Protein AF-A0A2R6PV92-F1 (afdb_monomer)

Radius of gyration: 16.21 Å; Cα contacts (8 Å, |Δi|>4): 90; chains: 1; bounding box: 52×18×53 Å

Sequence (93 aa):
MSSTMRPFLKVAAVGCLGAGVYKTYPGRQTLLRLCAAHLRQMKKENPDKPLVWVDIGGGTGLNIEEMDKYFPIGDFDSVYLIDLCQPYVYFPA

Mean predicted aligned error: 11.04 Å

Nearest PDB structures (foldseek):
  8g48-assembly1_A  TM=5.150E-01  e=1.660E-01  Staphylococcus aureus USA300-CA-263
  6pb3-assembly1_A  TM=5.347E-01  e=1.660E-01  marine metagenome
  4cvn-assembly3_H  TM=4.777E-01  e=4.612E+00  Pyrococcus abyssi GE5
  3ucf-assembly1_D  TM=3.951E-01  e=5.268E+00  Vibrio vulnificus YJ016

Secondary structure (DSS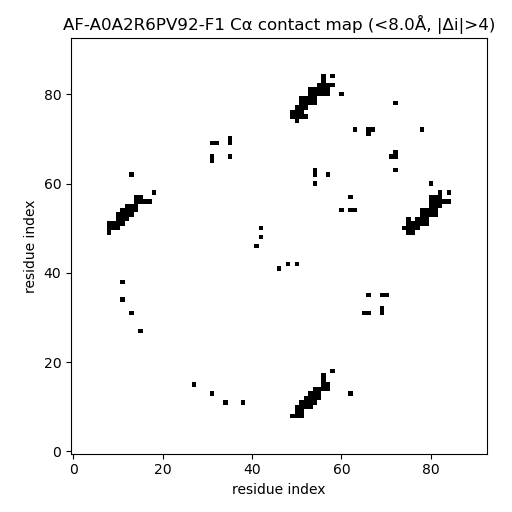P, 8-state):
---------EEE------TT--S--HHHHHHHHHHHHHHHHHHHH-TTS-EEEEEET-TTTHHHHHHHTTS-GGGSSEEEEE--SPP------

InterPro domains:
  IPR029063 S-adenosyl-L-methionine-dependent methyltransferase superfamily [SSF53335] (26-88)

Organism: NCBI:txid98765

Foldseek 3Di:
DDPPDQPDAPEDEDDDDDPPDPDDDVVLLVVLLVSLVVVVVVCVVCVPHAHEYEYEQCVVVVSLVSSCVRPNNVSHPYYHYHRPDDDPPPDDD

Structure (mmCIF, N/CA/C/O backbone):
data_AF-A0A2R6PV92-F1
#
_entry.id   AF-A0A2R6PV92-F1
#
loop_
_atom_site.group_PDB
_atom_site.id
_atom_site.type_symbol
_atom_site.label_atom_id
_atom_site.label_alt_id
_atom_site.label_comp_id
_atom_site.label_asym_id
_atom_site.label_entity_id
_atom_site.label_seq_id
_atom_site.pdbx_PDB_ins_code
_atom_site.Cartn_x
_atom_site.Cartn_y
_atom_site.Cartn_z
_atom_site.occupancy
_atom_site.B_iso_or_equiv
_atom_site.auth_seq_id
_atom_site.auth_comp_id
_atom_site.auth_asym_id
_atom_site.auth_atom_id
_atom_site.pdbx_PDB_model_num
ATOM 1 N N . MET A 1 1 ? -34.899 7.111 3.363 1.00 36.75 1 MET A N 1
ATOM 2 C CA . MET A 1 1 ? -33.826 6.095 3.445 1.00 36.75 1 MET A CA 1
ATOM 3 C C . MET A 1 1 ? -32.598 6.674 2.768 1.00 36.75 1 MET A C 1
ATOM 5 O O . MET A 1 1 ? -32.687 7.100 1.627 1.00 36.75 1 MET A O 1
ATOM 9 N N . SER A 1 2 ? -31.543 6.871 3.555 1.00 36.19 2 SER A N 1
ATOM 10 C CA . SER A 1 2 ? -30.493 7.870 3.337 1.00 36.19 2 SER A CA 1
ATOM 11 C C . SER A 1 2 ? -29.538 7.509 2.197 1.00 36.19 2 SER A C 1
ATOM 13 O O . SER A 1 2 ? -28.807 6.527 2.289 1.00 36.19 2 SER A O 1
ATOM 15 N N . SER A 1 3 ? -29.497 8.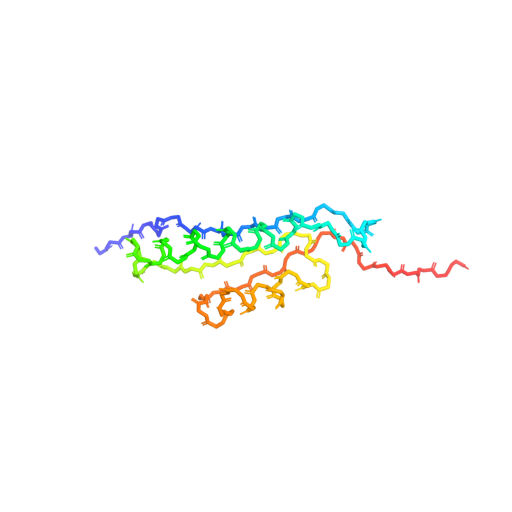344 1.157 1.00 40.75 3 SER A N 1
ATOM 16 C CA . SER A 1 3 ? -28.379 8.420 0.212 1.00 40.75 3 SER A CA 1
ATOM 17 C C . SER A 1 3 ? -27.237 9.192 0.879 1.00 40.75 3 SER A C 1
ATOM 19 O O . SER A 1 3 ? -26.999 10.362 0.579 1.00 40.75 3 SER A O 1
ATOM 21 N N . THR A 1 4 ? -26.549 8.564 1.832 1.00 44.66 4 THR A N 1
ATOM 22 C CA . THR A 1 4 ? -25.356 9.159 2.438 1.00 44.66 4 THR A CA 1
ATOM 23 C C . THR A 1 4 ? -24.181 8.927 1.493 1.00 44.66 4 THR A C 1
ATOM 25 O O . THR A 1 4 ? -23.594 7.848 1.439 1.00 44.66 4 THR A O 1
ATOM 28 N N . MET A 1 5 ? -23.895 9.952 0.696 1.00 42.34 5 MET A N 1
ATOM 29 C CA . MET A 1 5 ? -22.643 10.193 -0.017 1.00 42.34 5 MET A CA 1
ATOM 30 C C . MET A 1 5 ? -21.461 9.628 0.793 1.00 42.34 5 MET A C 1
ATOM 32 O O . MET A 1 5 ? -21.188 10.129 1.881 1.00 42.34 5 MET A O 1
ATOM 36 N N . ARG A 1 6 ? -20.814 8.550 0.316 1.00 50.69 6 ARG A N 1
ATOM 37 C CA . ARG A 1 6 ? -19.660 7.913 0.984 1.00 50.69 6 ARG A CA 1
ATOM 38 C C . ARG A 1 6 ? -18.546 8.962 1.103 1.00 50.69 6 ARG A C 1
ATOM 40 O O . ARG A 1 6 ? -17.952 9.298 0.077 1.00 50.69 6 ARG A O 1
ATOM 47 N N . PRO A 1 7 ? -18.288 9.542 2.288 1.00 42.50 7 PRO A N 1
ATOM 48 C CA . PRO A 1 7 ? -17.433 10.709 2.373 1.00 42.50 7 PRO A CA 1
ATOM 49 C C . PRO A 1 7 ? -15.977 10.257 2.252 1.00 42.50 7 PRO A C 1
ATOM 51 O O . PRO A 1 7 ? -15.448 9.607 3.147 1.00 42.50 7 PRO A O 1
ATOM 54 N N . PHE A 1 8 ? -15.384 10.606 1.110 1.00 42.50 8 PHE A N 1
ATOM 55 C CA . PHE A 1 8 ? -13.964 10.582 0.756 1.00 42.50 8 PHE A CA 1
ATOM 56 C C . PHE A 1 8 ? -13.174 9.325 1.149 1.00 42.50 8 PHE A C 1
ATOM 58 O O . PHE A 1 8 ? -12.636 9.195 2.247 1.00 42.50 8 PHE A O 1
ATOM 65 N N . LEU A 1 9 ? -13.021 8.456 0.149 1.00 43.12 9 LEU A N 1
ATOM 66 C CA . LEU A 1 9 ? -11.916 7.517 -0.012 1.00 43.12 9 LEU A CA 1
ATOM 67 C C . LEU A 1 9 ? -10.586 8.242 0.272 1.00 43.12 9 LEU A C 1
ATOM 69 O O . LEU A 1 9 ? -10.141 9.054 -0.541 1.00 43.12 9 LEU A O 1
ATOM 73 N N . LYS A 1 10 ? -9.961 8.012 1.431 1.00 52.03 10 LYS A N 1
ATOM 74 C CA . LYS A 1 10 ? -8.613 8.538 1.681 1.00 52.03 10 LYS A CA 1
ATOM 75 C C . LYS A 1 10 ? -7.621 7.610 0.991 1.00 52.03 10 LYS A C 1
ATOM 77 O O . LYS A 1 10 ? -7.234 6.582 1.534 1.00 52.03 10 LYS A O 1
ATOM 82 N N . VAL A 1 11 ? -7.279 7.981 -0.236 1.00 50.50 11 VAL A N 1
ATOM 83 C CA . VAL A 1 11 ? -6.283 7.313 -1.069 1.00 50.50 11 VAL A CA 1
ATOM 84 C C . VAL A 1 11 ? -4.894 7.659 -0.545 1.00 50.50 11 VAL A C 1
ATOM 86 O O . VAL A 1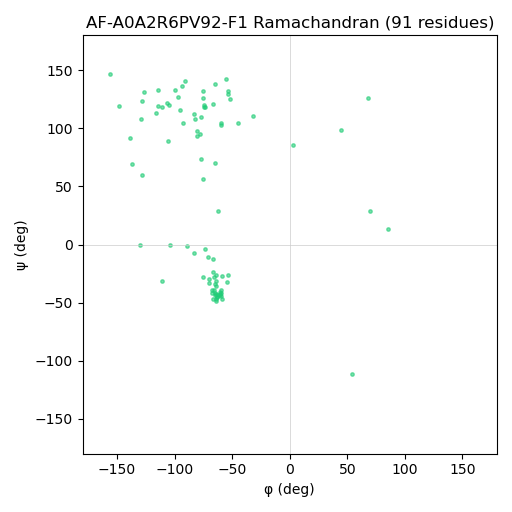 11 ? -4.500 8.825 -0.560 1.00 50.50 11 VAL A O 1
ATOM 89 N N . ALA A 1 12 ? -4.135 6.659 -0.106 1.00 53.53 12 ALA A N 1
ATOM 90 C CA . ALA A 1 12 ? -2.689 6.806 -0.020 1.00 53.53 12 ALA A CA 1
ATOM 91 C C . ALA A 1 12 ? -2.107 6.523 -1.408 1.00 53.53 12 ALA A C 1
ATOM 93 O O . ALA A 1 12 ? -2.203 5.401 -1.904 1.00 53.53 12 ALA A O 1
ATOM 94 N N . ALA A 1 13 ? -1.557 7.562 -2.036 1.00 50.53 13 ALA A N 1
ATOM 95 C CA . ALA A 1 13 ? -0.802 7.458 -3.275 1.00 50.53 13 ALA A CA 1
ATOM 96 C C . ALA A 1 13 ? 0.665 7.759 -2.982 1.00 50.53 13 ALA A C 1
ATOM 98 O O . ALA A 1 13 ? 1.006 8.861 -2.547 1.00 50.53 13 ALA A O 1
ATOM 99 N N . VAL A 1 14 ? 1.536 6.781 -3.216 1.00 56.22 14 VAL A N 1
ATOM 100 C CA . VAL A 1 14 ? 2.987 6.985 -3.213 1.00 56.22 14 VAL A CA 1
ATOM 101 C C . VAL A 1 14 ? 3.449 6.951 -4.660 1.00 56.22 14 VAL A C 1
ATOM 103 O O . VAL A 1 14 ? 3.776 5.905 -5.202 1.00 56.22 14 VAL A O 1
ATOM 106 N N . GLY A 1 15 ? 3.443 8.117 -5.303 1.00 42.66 15 GLY A N 1
ATOM 107 C CA . GLY A 1 15 ? 4.043 8.272 -6.622 1.00 42.66 15 GLY A CA 1
ATOM 108 C C . GLY A 1 15 ? 5.566 8.290 -6.504 1.00 42.66 15 GLY A C 1
ATOM 109 O O . GLY A 1 15 ? 6.122 9.173 -5.849 1.00 42.66 15 GLY A O 1
ATOM 110 N N . CYS A 1 16 ? 6.248 7.349 -7.156 1.00 41.69 16 CYS A N 1
ATOM 111 C CA . CYS A 1 16 ? 7.672 7.477 -7.455 1.00 41.69 16 CYS A CA 1
ATOM 112 C C . CYS A 1 16 ? 7.816 7.754 -8.956 1.00 41.69 16 CYS A C 1
ATOM 114 O O . CYS A 1 16 ? 7.334 6.991 -9.784 1.00 41.69 16 CYS A O 1
ATOM 116 N N . LEU A 1 17 ? 8.447 8.881 -9.294 1.00 43.66 17 LEU A N 1
ATOM 117 C CA . LEU A 1 17 ? 8.704 9.325 -10.662 1.00 43.66 17 LEU A CA 1
ATOM 118 C C . LEU A 1 17 ? 9.383 8.245 -11.526 1.00 43.66 17 LEU A C 1
ATOM 120 O O . LEU A 1 17 ? 10.489 7.827 -11.204 1.00 43.66 17 LEU A O 1
ATOM 124 N N . GLY A 1 18 ? 8.765 7.933 -12.671 1.00 37.97 18 GLY A N 1
ATOM 125 C CA . GLY A 1 18 ? 9.412 7.617 -13.952 1.00 37.97 18 GLY A CA 1
ATOM 126 C C . GLY A 1 18 ? 10.226 6.319 -14.060 1.00 37.97 18 GLY A C 1
ATOM 127 O O . GLY A 1 18 ? 11.228 6.123 -13.378 1.00 37.97 18 GLY A O 1
ATOM 128 N N . ALA A 1 19 ? 9.882 5.504 -15.063 1.00 35.75 19 ALA A N 1
ATOM 129 C CA . ALA A 1 19 ? 10.533 4.256 -15.487 1.00 35.75 19 ALA A CA 1
ATOM 130 C C . ALA A 1 19 ? 12.003 4.378 -15.984 1.00 35.75 19 ALA A C 1
ATOM 132 O O . ALA A 1 19 ? 12.453 3.578 -16.799 1.00 35.75 19 ALA A O 1
ATOM 133 N N . GLY A 1 20 ? 12.777 5.357 -15.506 1.00 38.59 20 GLY A N 1
ATOM 134 C CA . GLY A 1 20 ? 14.173 5.598 -15.896 1.00 38.59 20 GLY A CA 1
ATOM 135 C C . GLY A 1 20 ? 15.164 5.759 -14.738 1.00 38.59 20 GLY A C 1
ATOM 136 O O . GLY A 1 20 ? 16.352 5.940 -14.991 1.00 38.59 20 GLY A O 1
ATOM 137 N N . VAL A 1 21 ? 14.725 5.687 -13.474 1.00 43.78 21 VAL A N 1
ATOM 138 C CA . VAL A 1 21 ? 15.599 5.898 -12.300 1.00 43.78 21 VAL A CA 1
ATOM 139 C C . VAL A 1 21 ? 15.466 4.734 -11.312 1.00 43.78 21 VAL A C 1
ATOM 141 O O . VAL A 1 21 ? 15.106 4.890 -10.149 1.00 43.78 21 VAL A O 1
ATOM 144 N N . TYR A 1 22 ? 15.787 3.526 -11.775 1.00 42.88 22 TYR A N 1
ATOM 145 C CA . TYR A 1 22 ? 15.894 2.312 -10.952 1.00 42.88 22 TYR A CA 1
ATOM 146 C C . TYR A 1 22 ? 17.187 2.292 -10.119 1.00 42.88 22 TYR A C 1
ATOM 148 O O . TYR A 1 22 ? 18.002 1.375 -10.213 1.00 42.88 22 TYR A O 1
ATOM 156 N N . LYS A 1 23 ? 17.406 3.320 -9.294 1.00 41.47 23 LYS A N 1
ATOM 157 C CA . LYS A 1 23 ? 18.498 3.326 -8.314 1.00 41.47 23 LYS A CA 1
ATOM 158 C C . LYS A 1 23 ? 18.006 3.919 -6.998 1.00 41.47 23 LYS A C 1
ATOM 160 O O . LYS A 1 23 ? 18.001 5.127 -6.803 1.00 41.47 23 LYS A O 1
ATOM 165 N N . THR A 1 24 ? 17.530 3.019 -6.141 1.00 48.94 24 THR A N 1
ATOM 166 C CA . THR A 1 24 ? 17.319 3.117 -4.689 1.00 48.94 24 THR A CA 1
ATOM 167 C C . THR A 1 24 ? 17.637 4.487 -4.080 1.00 48.94 24 THR A C 1
ATOM 169 O O . THR A 1 24 ? 18.729 4.703 -3.558 1.00 48.94 24 THR A O 1
ATOM 172 N N . TYR A 1 25 ? 16.681 5.418 -4.105 1.00 52.03 25 TYR A N 1
ATOM 173 C CA . TYR A 1 25 ? 16.799 6.628 -3.295 1.00 52.03 25 TYR A CA 1
ATOM 174 C C . TYR A 1 25 ? 16.503 6.253 -1.833 1.00 52.03 25 TYR A C 1
ATOM 176 O O . TYR A 1 25 ? 15.420 5.720 -1.567 1.00 52.03 25 TYR A O 1
ATOM 184 N N . PRO A 1 26 ? 17.390 6.551 -0.862 1.00 60.62 26 PRO A N 1
ATOM 185 C CA . PRO A 1 26 ? 17.144 6.289 0.562 1.00 60.62 26 PRO A CA 1
ATOM 186 C C . PRO A 1 26 ? 15.819 6.887 1.066 1.00 60.62 26 PRO A C 1
ATOM 188 O O . PRO A 1 26 ? 15.199 6.372 1.994 1.00 60.62 26 PRO A O 1
ATOM 191 N N . GLY A 1 27 ? 15.346 7.951 0.409 1.00 67.44 27 GLY A N 1
ATOM 192 C CA . GLY A 1 27 ? 14.074 8.604 0.706 1.00 67.44 27 GLY A CA 1
ATOM 193 C C . GLY A 1 27 ? 12.834 7.737 0.471 1.00 67.44 27 GLY A C 1
ATOM 194 O O . GLY A 1 27 ? 11.837 7.950 1.151 1.00 67.44 27 GLY A O 1
ATOM 195 N N . ARG A 1 28 ? 12.880 6.734 -0.420 1.00 70.56 28 ARG A N 1
ATOM 196 C CA . ARG A 1 28 ? 11.706 5.899 -0.740 1.00 70.56 28 ARG A CA 1
ATOM 197 C C . ARG A 1 28 ? 11.233 5.088 0.465 1.00 70.56 28 ARG A C 1
ATOM 199 O O . ARG A 1 28 ? 10.052 5.104 0.790 1.00 70.56 28 ARG A O 1
ATOM 206 N N . GLN A 1 29 ? 12.149 4.403 1.148 1.00 80.06 29 GLN A N 1
ATOM 207 C CA . GLN A 1 29 ? 11.803 3.619 2.340 1.00 80.06 29 GLN A CA 1
ATOM 208 C C . GLN A 1 29 ? 11.330 4.523 3.479 1.00 80.06 29 GLN A C 1
ATOM 210 O O . GLN A 1 29 ? 10.370 4.200 4.172 1.00 80.06 29 GLN A O 1
ATOM 215 N N . THR A 1 30 ? 11.964 5.685 3.648 1.00 82.81 30 THR A N 1
ATOM 216 C CA . THR A 1 30 ? 11.530 6.685 4.629 1.00 82.81 30 THR A CA 1
ATOM 217 C C . THR A 1 30 ? 10.111 7.168 4.339 1.00 82.81 30 THR A C 1
ATOM 219 O O . THR A 1 30 ? 9.300 7.241 5.259 1.00 82.81 30 THR A O 1
ATOM 222 N N . LEU A 1 31 ? 9.780 7.432 3.072 1.00 82.00 31 LEU A N 1
ATOM 223 C CA . LEU A 1 31 ? 8.440 7.843 2.665 1.00 82.00 31 LEU A CA 1
ATOM 224 C C . LEU A 1 31 ? 7.409 6.744 2.938 1.00 82.00 31 LEU A C 1
ATOM 226 O O . LEU A 1 31 ? 6.397 7.022 3.570 1.00 82.00 31 LEU A O 1
ATOM 230 N N . LEU A 1 32 ? 7.694 5.492 2.56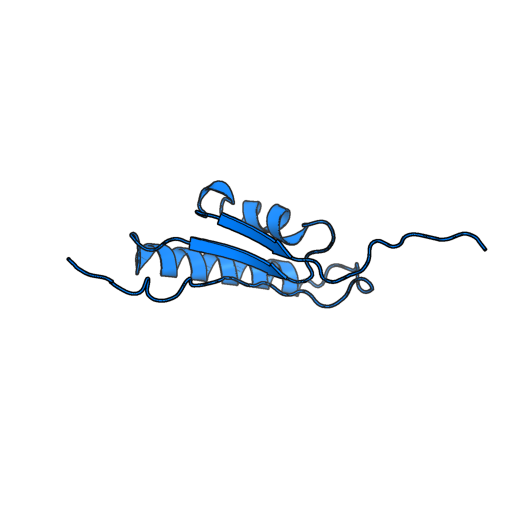5 1.00 84.69 32 LEU A N 1
ATOM 231 C CA . LEU A 1 32 ? 6.810 4.358 2.863 1.00 84.69 32 LEU A CA 1
ATOM 232 C C . LEU A 1 32 ? 6.594 4.176 4.374 1.00 84.69 32 LEU A C 1
ATOM 234 O O . LEU A 1 32 ? 5.467 3.951 4.812 1.00 84.69 32 LEU A O 1
ATOM 238 N N . ARG A 1 33 ? 7.636 4.362 5.198 1.00 86.00 33 ARG A N 1
ATOM 239 C CA . ARG A 1 33 ? 7.520 4.330 6.668 1.00 86.00 33 ARG A CA 1
ATOM 240 C C . ARG A 1 33 ? 6.643 5.458 7.210 1.00 86.00 33 ARG A C 1
ATOM 242 O O . ARG A 1 33 ? 5.823 5.211 8.093 1.00 86.00 33 ARG A O 1
ATOM 249 N N . LEU A 1 34 ? 6.793 6.677 6.689 1.00 85.56 34 LEU A N 1
ATOM 250 C CA . LEU A 1 34 ? 5.949 7.816 7.063 1.00 85.56 34 LEU A CA 1
ATOM 251 C C . LEU A 1 34 ? 4.491 7.587 6.646 1.00 85.56 34 LEU A C 1
ATOM 253 O O . LEU A 1 34 ? 3.586 7.804 7.451 1.00 85.56 34 LEU A O 1
ATOM 257 N N . CYS A 1 35 ? 4.262 7.071 5.436 1.00 85.19 35 CYS A N 1
ATOM 258 C CA . CYS A 1 35 ? 2.937 6.675 4.968 1.00 85.19 35 CYS A CA 1
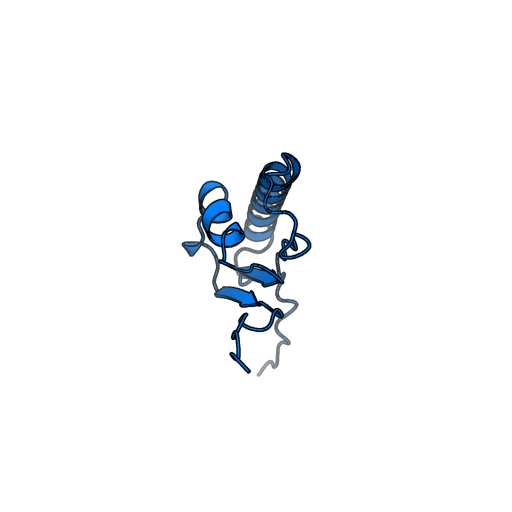ATOM 259 C C . CYS A 1 35 ? 2.325 5.608 5.882 1.00 85.19 35 CYS A C 1
ATOM 261 O O . CYS A 1 35 ? 1.193 5.775 6.322 1.00 85.19 35 CYS A O 1
ATOM 263 N N . ALA A 1 36 ? 3.071 4.563 6.247 1.00 89.12 36 ALA A N 1
ATOM 264 C CA . ALA A 1 36 ? 2.595 3.525 7.161 1.00 89.12 36 ALA A CA 1
ATOM 265 C C . ALA A 1 36 ? 2.211 4.086 8.542 1.00 89.12 36 ALA A C 1
ATOM 267 O O . ALA A 1 36 ? 1.178 3.707 9.096 1.00 89.12 36 ALA A O 1
ATOM 268 N N . ALA A 1 37 ? 3.001 5.012 9.097 1.00 89.44 37 ALA A N 1
ATOM 269 C CA . ALA A 1 37 ? 2.673 5.678 10.358 1.00 89.44 37 ALA A CA 1
ATOM 270 C C . ALA A 1 37 ? 1.379 6.504 10.246 1.00 89.44 37 ALA A C 1
ATOM 272 O O . ALA A 1 37 ? 0.497 6.395 11.101 1.00 89.44 37 ALA A O 1
ATOM 273 N N . HIS A 1 38 ? 1.231 7.268 9.160 1.00 86.56 38 HIS A N 1
ATOM 274 C CA . HIS A 1 38 ? 0.035 8.066 8.905 1.00 86.56 38 HIS A CA 1
ATOM 275 C C . HIS A 1 38 ? -1.214 7.194 8.701 1.00 86.56 38 HIS A C 1
ATOM 277 O O . HIS A 1 38 ? -2.259 7.471 9.282 1.00 86.56 38 HIS A O 1
ATOM 283 N N . LEU A 1 39 ? -1.097 6.089 7.961 1.00 88.19 39 LEU A N 1
ATOM 284 C CA . LEU A 1 39 ? -2.181 5.129 7.742 1.00 88.19 39 LEU A CA 1
ATOM 285 C C . LEU A 1 39 ? -2.674 4.495 9.046 1.00 88.19 39 LEU A C 1
ATOM 287 O O . LEU A 1 39 ? -3.880 4.368 9.254 1.00 88.19 39 LEU A O 1
ATOM 291 N N . ARG A 1 40 ? -1.762 4.148 9.963 1.00 89.38 40 ARG A N 1
ATOM 292 C CA . ARG A 1 40 ? -2.122 3.634 11.297 1.00 89.38 40 ARG A CA 1
ATOM 293 C C . ARG A 1 40 ? -2.904 4.666 12.102 1.00 89.38 40 ARG A C 1
ATOM 295 O O . ARG A 1 40 ? -3.906 4.321 12.725 1.00 89.38 40 ARG A O 1
ATOM 302 N N . GLN A 1 41 ? -2.472 5.926 12.070 1.00 89.44 41 GLN A N 1
ATOM 303 C CA . GLN A 1 41 ? -3.198 7.014 12.718 1.00 89.44 41 GLN A CA 1
ATOM 304 C C . GLN A 1 41 ? -4.584 7.208 12.088 1.00 89.44 41 GLN A C 1
ATOM 306 O O . GLN A 1 41 ? -5.577 7.274 12.807 1.00 89.44 41 GLN A O 1
ATOM 311 N N . MET A 1 42 ? -4.678 7.205 10.757 1.00 84.94 42 MET A N 1
ATOM 312 C CA . MET A 1 42 ? -5.948 7.330 10.042 1.00 84.94 42 MET A CA 1
ATOM 313 C C . MET A 1 42 ? -6.930 6.204 10.379 1.00 84.94 42 MET A C 1
ATOM 315 O O . MET A 1 42 ? -8.099 6.494 10.632 1.00 84.94 42 MET A O 1
ATOM 319 N N . LYS A 1 43 ? -6.460 4.948 10.417 1.00 86.00 43 LYS A N 1
ATOM 320 C CA . LYS A 1 43 ? -7.260 3.770 10.797 1.00 86.00 43 LYS A CA 1
ATOM 321 C C . LYS A 1 43 ? -7.728 3.860 12.251 1.00 86.00 43 LYS A C 1
ATOM 323 O O . LYS A 1 43 ? -8.857 3.497 12.553 1.00 86.00 43 LYS A O 1
ATOM 328 N N . LYS A 1 44 ? -6.902 4.414 13.147 1.00 88.94 44 LYS A N 1
ATOM 329 C CA . LYS A 1 44 ? -7.281 4.675 14.546 1.00 88.94 44 LYS A CA 1
ATOM 330 C C . LYS A 1 44 ? -8.351 5.766 14.674 1.00 88.94 44 LYS A C 1
ATOM 332 O O . LYS A 1 44 ? -9.255 5.635 15.488 1.00 88.94 44 LYS A O 1
ATOM 337 N N . GLU A 1 45 ? -8.242 6.843 13.898 1.00 89.56 45 GLU A N 1
ATOM 338 C CA . GLU A 1 45 ? -9.194 7.963 13.920 1.00 89.56 45 GLU A CA 1
ATOM 339 C C . GLU A 1 45 ? -10.518 7.642 13.211 1.00 89.56 45 GLU A C 1
ATOM 341 O O . GLU A 1 45 ? -11.545 8.240 13.519 1.00 89.56 45 GLU A O 1
ATOM 346 N N . ASN A 1 46 ? -10.496 6.743 12.226 1.00 86.81 46 ASN A N 1
ATOM 347 C CA . ASN A 1 46 ? -11.652 6.396 11.402 1.00 86.81 46 ASN A CA 1
ATOM 348 C C . ASN A 1 46 ? -11.729 4.867 11.199 1.00 86.81 46 ASN A C 1
ATOM 350 O O . ASN A 1 46 ? -11.501 4.407 10.080 1.00 86.81 46 ASN A O 1
ATOM 354 N N . PRO A 1 47 ? -12.041 4.078 12.245 1.00 86.69 47 PRO A N 1
ATOM 355 C CA . PRO A 1 47 ? -12.001 2.614 12.172 1.00 86.69 47 PRO A CA 1
ATOM 356 C C . PRO A 1 47 ? -13.018 2.019 11.190 1.00 86.69 47 PRO A C 1
ATOM 358 O O . PRO A 1 47 ? -12.735 1.001 10.570 1.00 86.69 47 PRO A O 1
ATOM 361 N N . ASP A 1 48 ? -14.168 2.672 11.007 1.00 87.75 48 ASP A N 1
ATOM 362 C CA . ASP A 1 48 ? -15.253 2.174 10.151 1.00 87.75 48 ASP A CA 1
ATOM 363 C C . ASP A 1 48 ? -15.131 2.624 8.684 1.00 87.75 48 ASP A C 1
ATOM 365 O O . ASP A 1 48 ? -15.998 2.321 7.861 1.00 87.75 48 ASP A O 1
ATOM 369 N N . LYS A 1 49 ? -14.101 3.413 8.343 1.00 86.00 49 LYS A N 1
ATOM 370 C CA . LYS A 1 49 ? -13.913 3.906 6.974 1.00 86.00 49 LYS A CA 1
ATOM 371 C C . LYS A 1 49 ? -12.994 2.975 6.190 1.00 86.00 49 LYS A C 1
ATOM 373 O O . LYS A 1 49 ? -11.936 2.619 6.705 1.00 86.00 49 LYS A O 1
ATOM 378 N N . PRO A 1 50 ? -13.340 2.669 4.926 1.00 86.75 50 PRO A N 1
ATOM 379 C CA . PRO A 1 50 ? -12.513 1.811 4.100 1.00 86.75 50 PRO A CA 1
ATOM 380 C C . PRO A 1 50 ? -11.163 2.472 3.822 1.00 86.75 50 PRO A C 1
ATOM 382 O O . PRO A 1 50 ? -11.086 3.670 3.519 1.00 86.75 50 PRO A O 1
ATOM 385 N N . LEU A 1 51 ? -10.107 1.672 3.897 1.00 86.62 51 LEU A N 1
ATOM 386 C CA . LEU A 1 51 ? -8.741 2.067 3.617 1.00 86.62 51 LEU A CA 1
ATOM 387 C C . LEU A 1 51 ? -8.315 1.513 2.260 1.00 86.62 51 LEU A C 1
ATOM 389 O O . LEU A 1 51 ? -8.287 0.304 2.045 1.00 86.62 51 LEU A O 1
ATOM 393 N N . VAL A 1 52 ? -7.956 2.410 1.342 1.00 87.19 52 VAL A N 1
ATOM 394 C CA . VAL A 1 52 ? -7.617 2.049 -0.036 1.00 87.19 52 VAL A CA 1
ATOM 395 C C . VAL A 1 52 ? -6.252 2.594 -0.424 1.00 87.19 52 VAL A C 1
ATOM 397 O O . VAL A 1 52 ? -5.955 3.777 -0.238 1.00 87.19 52 VAL A O 1
ATOM 400 N N . TRP A 1 53 ? -5.437 1.717 -1.001 1.00 87.44 53 TRP A N 1
ATOM 401 C CA . TRP A 1 53 ? -4.135 2.055 -1.563 1.00 87.44 53 TRP A CA 1
ATOM 402 C C . TRP A 1 53 ? -4.240 2.216 -3.077 1.00 87.44 53 TRP A C 1
ATOM 404 O O . TRP A 1 53 ? -4.817 1.359 -3.746 1.00 87.44 53 TRP A O 1
ATOM 414 N N . VAL A 1 54 ? -3.677 3.290 -3.628 1.00 86.12 54 VAL A N 1
ATOM 415 C CA . VAL A 1 54 ? -3.605 3.489 -5.082 1.00 86.12 54 VAL A CA 1
ATOM 416 C C . VAL A 1 54 ? -2.165 3.815 -5.460 1.00 86.12 54 VAL A C 1
ATOM 418 O O . VAL A 1 54 ? -1.677 4.906 -5.184 1.00 86.12 54 VAL A O 1
ATOM 421 N N . ASP A 1 55 ? -1.481 2.873 -6.098 1.00 82.81 55 ASP A N 1
ATOM 422 C CA . ASP A 1 55 ? -0.108 3.028 -6.574 1.00 82.81 55 ASP A CA 1
ATOM 423 C C . ASP A 1 55 ? -0.124 3.523 -8.025 1.00 82.81 55 ASP A C 1
ATOM 425 O O . ASP A 1 55 ? -0.456 2.769 -8.939 1.00 82.81 55 ASP A O 1
ATOM 429 N N . ILE A 1 56 ? 0.176 4.807 -8.235 1.00 80.44 56 ILE A N 1
ATOM 430 C CA . ILE A 1 56 ? 0.157 5.443 -9.560 1.00 80.44 56 ILE A CA 1
ATOM 431 C C . ILE A 1 56 ? 1.576 5.469 -10.128 1.00 80.44 56 ILE A C 1
ATOM 433 O O . ILE A 1 56 ? 2.488 5.999 -9.495 1.00 80.44 56 ILE A O 1
ATOM 437 N N . GLY A 1 57 ? 1.750 4.949 -11.343 1.00 74.31 57 GLY A N 1
ATOM 438 C CA . GLY A 1 57 ? 3.063 4.784 -11.967 1.00 74.31 57 GLY A CA 1
ATOM 439 C C . GLY A 1 57 ? 3.901 3.706 -11.279 1.00 74.31 57 GLY A C 1
ATOM 440 O O . GLY A 1 57 ? 5.124 3.805 -11.249 1.00 74.31 57 GLY A O 1
ATOM 441 N N . GLY A 1 58 ? 3.248 2.700 -10.689 1.00 66.62 58 GLY A N 1
ATOM 442 C CA . GLY A 1 58 ? 3.914 1.667 -9.891 1.00 66.62 58 GLY A CA 1
ATOM 443 C C . GLY A 1 58 ? 4.757 0.675 -10.702 1.00 66.62 58 GLY A C 1
ATOM 444 O O . GLY A 1 58 ? 5.515 -0.095 -10.109 1.00 66.62 58 GLY A O 1
ATOM 445 N N . GLY A 1 59 ? 4.653 0.684 -12.038 1.00 74.88 59 GLY A N 1
ATOM 446 C CA . GLY A 1 59 ? 5.395 -0.215 -12.922 1.00 74.88 59 GLY A CA 1
ATOM 447 C C . GLY A 1 59 ? 5.180 -1.679 -12.539 1.00 74.88 59 GLY A C 1
ATOM 448 O O . GLY A 1 59 ? 4.076 -2.206 -12.634 1.00 74.88 59 GLY A O 1
ATOM 449 N N . THR A 1 60 ? 6.234 -2.328 -12.039 1.00 76.56 60 THR A N 1
ATOM 450 C CA . THR A 1 60 ? 6.208 -3.732 -11.596 1.00 76.56 60 THR A CA 1
ATOM 451 C C . THR A 1 60 ? 5.479 -3.974 -10.267 1.00 76.56 60 THR A C 1
ATOM 453 O O . THR A 1 60 ? 5.376 -5.123 -9.854 1.00 76.56 60 THR A O 1
ATOM 456 N N . GLY A 1 61 ? 5.005 -2.935 -9.568 1.00 79.75 61 GLY A N 1
ATOM 457 C CA . GLY A 1 61 ? 4.307 -3.068 -8.279 1.00 79.75 61 GLY A CA 1
ATOM 458 C C . GLY A 1 61 ? 5.224 -3.132 -7.049 1.00 79.75 61 GLY A C 1
ATOM 459 O O . GLY A 1 61 ? 4.768 -3.431 -5.946 1.00 79.75 61 GLY A O 1
ATOM 460 N N . LEU A 1 62 ? 6.511 -2.792 -7.194 1.00 82.31 62 LEU A N 1
ATOM 461 C CA . LEU A 1 62 ? 7.516 -2.883 -6.122 1.00 82.31 62 LEU A CA 1
ATOM 462 C C . LEU A 1 62 ? 7.159 -2.047 -4.874 1.00 82.31 62 LEU A C 1
ATOM 464 O O . LEU A 1 62 ? 7.626 -2.332 -3.772 1.00 82.31 62 LEU A O 1
ATOM 468 N N . ASN A 1 63 ? 6.381 -0.966 -5.016 1.00 82.19 63 ASN A N 1
ATOM 469 C CA . ASN A 1 63 ? 5.915 -0.171 -3.871 1.00 82.19 63 ASN A CA 1
ATOM 470 C C . ASN A 1 63 ? 4.926 -0.938 -3.002 1.00 82.19 63 ASN A C 1
ATOM 472 O O . ASN A 1 63 ? 5.019 -0.831 -1.785 1.00 82.19 63 ASN A O 1
ATOM 476 N N . ILE A 1 64 ? 4.029 -1.717 -3.603 1.00 84.88 64 ILE A N 1
ATOM 477 C CA . ILE A 1 64 ? 3.044 -2.523 -2.878 1.00 84.88 64 ILE A CA 1
ATOM 478 C C . ILE A 1 64 ? 3.762 -3.625 -2.094 1.00 84.88 64 ILE A C 1
ATOM 480 O O . ILE A 1 64 ? 3.540 -3.769 -0.895 1.00 84.88 64 ILE A O 1
ATOM 484 N N . GLU A 1 65 ? 4.697 -4.328 -2.736 1.00 87.56 65 GLU A N 1
ATOM 485 C CA . GLU A 1 65 ? 5.510 -5.358 -2.075 1.00 87.56 65 GLU A CA 1
ATOM 486 C C . GLU A 1 65 ? 6.348 -4.785 -0.923 1.00 87.56 65 GLU A C 1
ATOM 488 O O . GLU A 1 65 ? 6.432 -5.369 0.156 1.00 87.56 65 GLU A O 1
ATOM 493 N N . GLU A 1 66 ? 6.964 -3.615 -1.121 1.00 87.31 66 GLU A N 1
ATOM 494 C CA . GLU A 1 66 ? 7.756 -2.978 -0.068 1.00 87.31 66 GLU A CA 1
ATOM 495 C C . GLU A 1 66 ? 6.875 -2.440 1.067 1.00 87.31 66 GLU A C 1
ATOM 497 O O . GLU A 1 66 ? 7.293 -2.447 2.225 1.00 87.31 66 GLU A O 1
ATOM 502 N N . MET A 1 67 ? 5.662 -1.980 0.754 1.00 87.94 67 MET A N 1
ATOM 503 C CA . MET A 1 67 ? 4.721 -1.459 1.740 1.00 87.94 67 MET A CA 1
ATOM 504 C C . MET A 1 67 ? 4.268 -2.542 2.724 1.00 87.94 67 MET A C 1
ATOM 506 O O . MET A 1 67 ? 4.137 -2.230 3.907 1.00 87.94 67 MET A O 1
ATOM 510 N N . ASP A 1 68 ? 4.142 -3.801 2.288 1.00 90.69 68 ASP A N 1
ATOM 511 C CA . ASP A 1 68 ? 3.763 -4.941 3.142 1.00 90.69 68 ASP A CA 1
ATOM 512 C C . ASP A 1 68 ? 4.679 -5.099 4.370 1.00 90.69 68 ASP A C 1
ATOM 514 O O . ASP A 1 68 ? 4.240 -5.439 5.469 1.00 90.69 68 ASP A O 1
ATOM 518 N N . LYS A 1 69 ? 5.959 -4.729 4.224 1.00 91.56 69 LYS A N 1
ATOM 519 C CA . LYS A 1 69 ? 6.955 -4.746 5.310 1.00 91.56 69 LYS A CA 1
ATOM 520 C C . LYS A 1 69 ? 6.664 -3.727 6.417 1.00 91.56 69 LYS A C 1
ATOM 522 O O . LYS A 1 69 ? 7.152 -3.881 7.536 1.00 91.56 69 LYS A O 1
ATOM 527 N N . TYR A 1 70 ? 5.923 -2.660 6.117 1.00 89.88 70 TYR A N 1
ATOM 528 C CA . TYR A 1 70 ? 5.632 -1.563 7.049 1.00 89.88 70 TYR A CA 1
ATOM 529 C C . TYR A 1 70 ? 4.161 -1.525 7.482 1.00 89.88 70 TYR A C 1
ATOM 531 O O . TYR A 1 70 ? 3.846 -1.116 8.609 1.00 89.88 70 TYR A O 1
ATOM 539 N N . PHE A 1 71 ? 3.259 -1.943 6.600 1.00 89.12 71 PHE A N 1
ATOM 540 C CA . PHE A 1 71 ? 1.825 -2.028 6.819 1.00 89.12 71 PHE A CA 1
ATOM 541 C C . PHE A 1 71 ? 1.276 -3.205 5.998 1.00 89.12 71 PHE A C 1
ATOM 543 O O . PHE A 1 71 ? 1.392 -3.154 4.775 1.00 89.12 71 PHE A O 1
ATOM 550 N N . PRO A 1 72 ? 0.678 -4.230 6.636 1.00 93.31 72 PRO A N 1
ATOM 551 C CA . PRO A 1 72 ? 0.195 -5.411 5.928 1.00 93.31 72 PRO A CA 1
ATOM 552 C C . PRO A 1 72 ? -0.746 -5.042 4.784 1.00 93.31 72 PRO A C 1
ATOM 554 O O . PRO A 1 72 ? -1.713 -4.308 4.98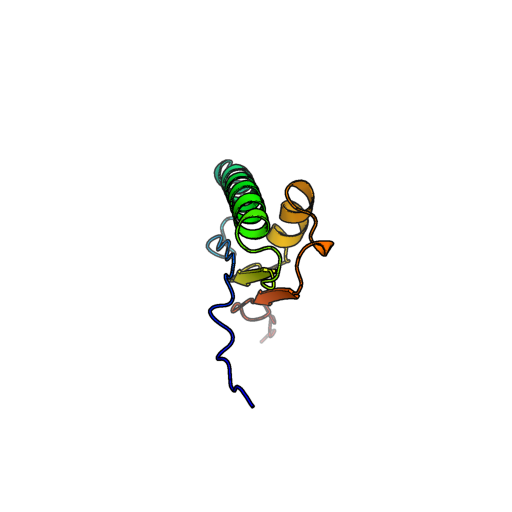1 1.00 93.31 72 PRO A O 1
ATOM 557 N N . ILE A 1 73 ? -0.506 -5.569 3.589 1.00 90.81 73 ILE A N 1
ATOM 558 C CA . ILE A 1 73 ? -1.354 -5.274 2.431 1.00 90.81 73 ILE A CA 1
ATOM 559 C C . ILE A 1 73 ? -2.775 -5.833 2.622 1.00 90.81 73 ILE A C 1
ATOM 561 O O . ILE A 1 73 ? -3.744 -5.246 2.146 1.00 90.81 73 ILE A O 1
ATOM 565 N N . GLY A 1 74 ? -2.922 -6.907 3.403 1.00 90.94 74 GLY A N 1
ATOM 566 C CA . GLY A 1 74 ? -4.227 -7.458 3.784 1.00 90.94 74 GLY A CA 1
ATOM 567 C C . GLY A 1 74 ? -5.071 -6.555 4.694 1.00 90.94 74 GLY A C 1
ATOM 568 O O . GLY A 1 74 ? -6.257 -6.818 4.863 1.00 90.94 74 GLY A O 1
ATOM 569 N N . ASP A 1 75 ? -4.495 -5.493 5.266 1.00 90.00 75 ASP A N 1
ATOM 570 C CA . ASP A 1 75 ? -5.226 -4.533 6.102 1.00 90.00 75 ASP A CA 1
ATOM 571 C C . ASP A 1 75 ? -5.966 -3.456 5.287 1.00 90.00 75 ASP A C 1
ATOM 573 O O . ASP A 1 75 ? -6.687 -2.649 5.887 1.00 90.00 75 ASP A O 1
ATOM 577 N N . PHE A 1 76 ? -5.759 -3.411 3.965 1.00 89.62 76 PHE A N 1
ATOM 578 C CA . PHE A 1 76 ? -6.485 -2.541 3.039 1.00 89.62 76 PHE A CA 1
ATOM 579 C C . PHE A 1 76 ? -7.729 -3.247 2.495 1.00 89.62 76 PHE A C 1
ATOM 581 O O . PHE A 1 76 ? -7.681 -4.416 2.121 1.00 89.62 76 PHE A O 1
ATOM 588 N N . ASP A 1 77 ? -8.824 -2.505 2.348 1.00 91.00 77 ASP A N 1
ATOM 589 C CA . ASP A 1 77 ? -10.045 -2.997 1.702 1.00 91.00 77 ASP A CA 1
ATOM 590 C C . ASP A 1 77 ? -9.857 -3.186 0.195 1.00 91.00 77 ASP A C 1
ATOM 592 O O . ASP A 1 77 ? -10.526 -3.999 -0.444 1.00 91.00 77 ASP A O 1
ATOM 596 N N . SER A 1 78 ? -8.987 -2.381 -0.415 1.00 89.69 78 SER A N 1
ATOM 597 C CA . SER A 1 78 ? -8.662 -2.476 -1.837 1.00 89.69 78 SER A CA 1
ATOM 598 C C . SER A 1 78 ? -7.294 -1.876 -2.132 1.00 89.69 78 SER A C 1
ATOM 600 O O . SER A 1 78 ? -6.896 -0.868 -1.543 1.00 89.69 78 SER A O 1
ATOM 602 N N . VAL A 1 79 ? -6.609 -2.467 -3.107 1.00 88.75 79 VAL A N 1
ATOM 603 C CA . VAL A 1 79 ? -5.318 -2.007 -3.618 1.00 88.75 79 VAL A CA 1
ATOM 604 C C . VAL A 1 79 ? -5.420 -1.890 -5.130 1.00 88.75 79 VAL A C 1
ATOM 606 O O . VAL A 1 79 ? -5.761 -2.856 -5.808 1.00 88.75 79 VAL A O 1
ATOM 609 N N . TYR A 1 80 ? -5.131 -0.706 -5.656 1.00 86.56 80 TYR A N 1
ATOM 610 C CA . TYR A 1 80 ? -5.147 -0.424 -7.085 1.00 86.56 80 TYR A CA 1
ATOM 611 C C . TYR A 1 80 ? -3.730 -0.112 -7.549 1.00 86.56 80 TYR A C 1
ATOM 613 O O . TYR A 1 80 ? -3.131 0.856 -7.092 1.00 86.56 80 TYR A O 1
ATOM 621 N N . LEU A 1 81 ? -3.204 -0.917 -8.467 1.00 85.25 81 LEU A N 1
ATOM 622 C CA . LEU A 1 81 ? -1.990 -0.598 -9.211 1.00 85.25 81 LEU A CA 1
ATOM 623 C C . LEU A 1 81 ? -2.409 0.033 -10.540 1.00 85.25 81 LEU A C 1
ATOM 625 O O . LEU A 1 81 ? -3.078 -0.609 -11.347 1.00 85.25 81 LEU A O 1
ATOM 629 N N . ILE A 1 82 ? -2.050 1.296 -10.743 1.00 82.69 82 ILE A N 1
ATOM 630 C CA . ILE A 1 82 ? -2.360 2.056 -11.953 1.00 82.69 82 ILE A CA 1
ATOM 631 C C . ILE A 1 82 ? -1.040 2.409 -12.624 1.00 82.69 82 ILE A C 1
ATOM 633 O O . ILE A 1 82 ? -0.276 3.218 -12.104 1.00 82.69 82 ILE A O 1
ATOM 637 N N . ASP A 1 83 ? -0.788 1.844 -13.799 1.00 80.38 83 ASP A N 1
ATOM 638 C CA . ASP A 1 83 ? 0.334 2.238 -14.646 1.00 80.38 83 ASP A CA 1
ATOM 639 C C . ASP A 1 83 ? -0.191 2.856 -15.946 1.00 80.38 83 ASP A C 1
ATOM 641 O O . ASP A 1 83 ? -1.118 2.339 -16.569 1.00 80.38 83 ASP A O 1
ATOM 645 N N . LEU A 1 84 ? 0.375 4.003 -16.317 1.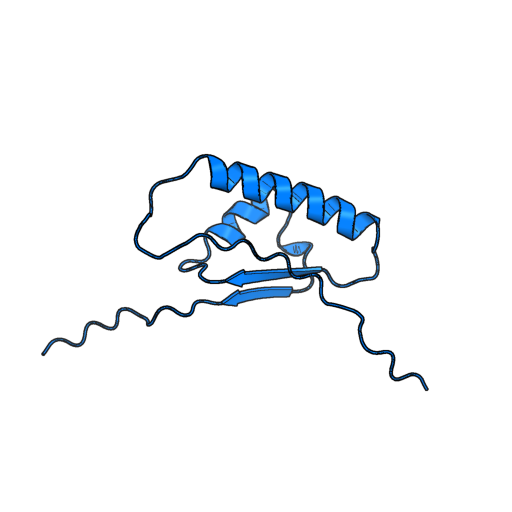00 72.69 84 LEU A N 1
ATOM 646 C CA . LEU A 1 84 ? 0.033 4.739 -17.536 1.00 72.69 84 LEU A CA 1
ATOM 647 C C . LEU A 1 84 ? 1.108 4.570 -18.620 1.00 72.69 84 LEU A C 1
ATOM 649 O O . LEU A 1 84 ? 0.976 5.135 -19.707 1.00 72.69 84 LEU A O 1
ATOM 653 N N . CYS A 1 85 ? 2.175 3.815 -18.347 1.00 66.06 85 CYS A N 1
ATOM 654 C CA . CYS A 1 85 ? 3.177 3.471 -19.342 1.00 66.06 85 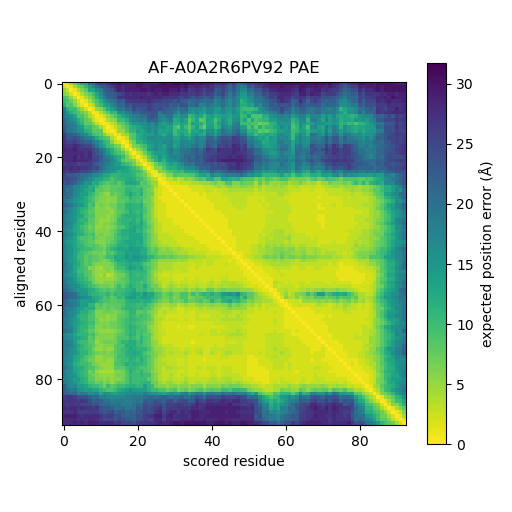CYS A CA 1
ATOM 655 C C . CYS A 1 85 ? 2.641 2.387 -20.291 1.00 66.06 85 CYS A C 1
ATOM 657 O O . CYS A 1 85 ? 2.083 1.376 -19.868 1.00 66.06 85 CYS A O 1
ATOM 659 N N . GLN A 1 86 ? 2.812 2.601 -21.601 1.00 57.16 86 GLN A N 1
ATOM 660 C CA . GLN A 1 86 ? 2.562 1.565 -22.605 1.00 57.16 86 GLN A CA 1
ATOM 661 C C . GLN A 1 86 ? 3.391 0.316 -22.256 1.00 57.16 86 GLN A C 1
ATOM 663 O O . GLN A 1 86 ? 4.551 0.471 -21.859 1.00 57.16 86 GLN A O 1
ATOM 668 N N . PRO A 1 87 ? 2.879 -0.917 -22.449 1.00 53.31 87 PRO A N 1
ATOM 669 C CA . PRO A 1 87 ? 3.777 -2.059 -22.538 1.00 53.31 87 PRO A CA 1
ATOM 670 C C . PRO A 1 87 ? 4.802 -1.729 -23.627 1.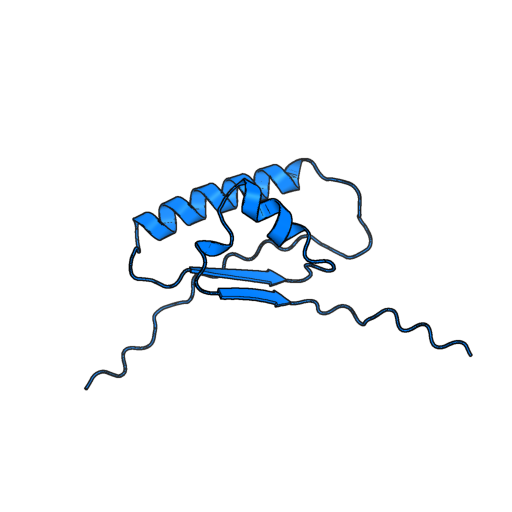00 53.31 87 PRO A C 1
ATOM 672 O O . PRO A 1 87 ? 4.424 -1.257 -24.699 1.00 53.31 87 PRO A O 1
ATOM 675 N N . TYR A 1 88 ? 6.092 -1.927 -23.354 1.00 48.41 88 TYR A N 1
ATOM 676 C CA . TYR A 1 88 ? 7.146 -1.840 -24.364 1.00 48.41 88 TYR A CA 1
ATOM 677 C C . TYR A 1 88 ? 6.938 -2.967 -25.392 1.00 48.41 88 TYR A C 1
ATOM 679 O O . TYR A 1 88 ? 7.665 -3.956 -25.406 1.00 48.41 88 TYR A O 1
ATOM 687 N N . VAL A 1 89 ? 5.897 -2.876 -26.222 1.00 46.94 89 VAL A N 1
ATOM 688 C CA . VAL A 1 89 ? 5.686 -3.788 -27.340 1.00 46.94 89 VAL A CA 1
ATOM 689 C C . VAL A 1 89 ? 6.641 -3.321 -28.425 1.00 46.94 89 VAL A C 1
ATOM 691 O O . VAL A 1 89 ? 6.378 -2.370 -29.157 1.00 46.94 89 VAL A O 1
ATOM 694 N N . TYR A 1 90 ? 7.807 -3.956 -28.458 1.00 43.88 90 TYR A N 1
ATOM 695 C CA . TYR A 1 90 ? 8.739 -3.877 -29.569 1.00 43.88 90 TYR A CA 1
ATOM 696 C C . TYR A 1 90 ? 7.995 -4.402 -30.808 1.00 43.88 90 TYR A C 1
ATOM 698 O O . TYR A 1 90 ? 7.775 -5.604 -30.931 1.00 43.88 90 TYR A O 1
ATOM 706 N N . PHE A 1 91 ? 7.544 -3.516 -31.696 1.00 41.34 91 PHE A N 1
ATOM 707 C CA . PHE A 1 91 ? 7.197 -3.905 -33.060 1.00 41.34 91 PHE A CA 1
ATOM 708 C C . PHE A 1 91 ? 8.511 -3.930 -33.850 1.00 41.34 91 PHE A C 1
ATOM 710 O O . PHE A 1 91 ? 9.075 -2.857 -34.074 1.00 41.34 91 PHE A O 1
ATOM 717 N N . PRO A 1 92 ? 9.055 -5.103 -34.233 1.00 54.81 92 PRO A N 1
ATOM 718 C CA . PRO A 1 92 ? 10.125 -5.127 -35.215 1.00 54.81 92 PRO A CA 1
ATOM 719 C C . PRO A 1 92 ? 9.535 -4.662 -36.552 1.00 54.81 92 PRO A C 1
ATOM 721 O O . PRO A 1 92 ? 8.553 -5.235 -37.029 1.00 54.81 92 PRO A O 1
ATOM 724 N N . ALA A 1 93 ? 10.095 -3.578 -37.089 1.00 53.56 93 ALA A N 1
ATOM 725 C CA . ALA A 1 93 ? 9.907 -3.172 -38.478 1.00 53.56 93 ALA A CA 1
ATOM 726 C C . ALA A 1 93 ? 10.707 -4.087 -39.414 1.00 53.56 93 ALA A C 1
ATOM 728 O O . ALA A 1 93 ? 11.774 -4.581 -38.974 1.00 53.56 93 ALA A O 1
#

pLDDT: mean 70.6, std 19.56, range [35.75, 93.31]

Solvent-accessible surface area (backbone atoms only — not comparable to full-atom values): 6001 Å² total; per-residue (Å²): 135,84,85,72,74,80,81,70,81,60,64,54,62,70,70,58,83,65,104,81,65,95,63,88,55,78,62,54,62,53,48,49,48,51,49,33,54,51,49,53,51,49,44,70,79,39,70,91,54,74,41,36,42,37,31,46,54,36,76,92,41,61,63,61,65,58,35,38,81,66,41,57,64,84,76,39,77,42,79,43,81,42,63,85,72,75,79,89,74,80,74,85,127